Protein AF-A0A4V3SJU7-F1 (afdb_monomer_lite)

Sequence (109 aa):
MKDADVASSSDEEEDQTAADSSHTEKSGRIPPQLRNFHDPLAASRFEEYYLNLVTQEFGDDLYSIRDAKDFDPARSMPMLVRALKQGVNIFDPDEKRMLISSLSKGEGE

pLDDT: mean 71.94, std 20.59, range [34.84, 97.12]

Organism: NCBI:txid341454

Structure (mmCIF, N/CA/C/O backbone):
data_AF-A0A4V3SJU7-F1
#
_entry.id   AF-A0A4V3SJU7-F1
#
loop_
_atom_site.group_PDB
_atom_site.id
_atom_site.type_symbol
_atom_site.label_atom_id
_atom_site.label_alt_id
_atom_site.label_comp_id
_atom_site.label_asym_id
_atom_site.label_entity_id
_atom_site.label_seq_id
_atom_site.pdbx_PDB_ins_code
_atom_site.Cartn_x
_atom_site.Cartn_y
_atom_site.Cartn_z
_atom_site.occupancy
_atom_site.B_iso_or_equiv
_atom_site.auth_seq_id
_atom_site.auth_comp_id
_atom_site.auth_asym_id
_atom_site.auth_atom_id
_atom_site.pdbx_PDB_model_num
ATOM 1 N N . MET A 1 1 ? 32.705 6.013 39.944 1.00 40.22 1 MET A N 1
ATOM 2 C CA . MET A 1 1 ? 31.233 5.906 40.065 1.00 40.22 1 MET A CA 1
ATOM 3 C C . MET A 1 1 ? 30.700 7.305 40.306 1.00 40.22 1 MET A C 1
ATOM 5 O O . MET A 1 1 ? 31.315 7.983 41.109 1.00 40.22 1 MET A O 1
ATOM 9 N N . LYS A 1 2 ? 29.609 7.798 39.738 1.00 41.19 2 LYS A N 1
ATOM 10 C CA . LYS A 1 2 ? 28.722 7.411 38.635 1.00 41.19 2 LYS A CA 1
ATOM 11 C C . LYS A 1 2 ? 27.812 8.645 38.462 1.00 41.19 2 LYS A C 1
ATOM 13 O O . LYS A 1 2 ? 27.647 9.410 39.408 1.00 41.19 2 LYS A O 1
ATOM 18 N N . ASP A 1 3 ? 27.335 8.829 37.252 1.00 39.34 3 ASP A N 1
ATOM 19 C CA . ASP A 1 3 ? 26.641 9.987 36.698 1.00 39.34 3 ASP A CA 1
ATOM 20 C C . ASP A 1 3 ? 25.336 10.414 37.400 1.00 39.34 3 ASP A C 1
ATOM 22 O O . ASP A 1 3 ? 24.685 9.607 38.055 1.00 39.34 3 ASP A O 1
ATOM 26 N N . ALA A 1 4 ? 24.948 11.655 37.071 1.00 46.34 4 ALA A N 1
ATOM 27 C CA . ALA A 1 4 ? 23.594 12.113 36.733 1.00 46.34 4 ALA A CA 1
ATOM 28 C C . ALA A 1 4 ? 22.536 12.329 37.834 1.00 46.34 4 ALA A C 1
ATOM 30 O O . ALA A 1 4 ? 21.956 11.384 38.345 1.00 46.34 4 ALA A O 1
ATOM 31 N N . ASP A 1 5 ? 22.147 13.600 37.983 1.00 43.47 5 ASP A N 1
ATOM 32 C CA . ASP A 1 5 ? 20.776 14.062 38.249 1.00 43.47 5 ASP A CA 1
ATOM 33 C C . ASP A 1 5 ? 20.614 15.367 37.437 1.00 43.47 5 ASP A C 1
ATOM 35 O O . ASP A 1 5 ? 21.333 16.335 37.671 1.00 43.47 5 ASP A O 1
ATOM 39 N N . VAL A 1 6 ? 19.996 15.385 36.251 1.00 51.78 6 VAL A N 1
ATOM 40 C CA . VAL A 1 6 ? 18.559 15.355 35.914 1.00 51.78 6 VAL A CA 1
ATOM 41 C C . VAL A 1 6 ? 17.735 16.442 36.621 1.00 51.78 6 VAL A C 1
ATOM 43 O O . VAL A 1 6 ? 17.243 16.280 37.729 1.00 51.78 6 VAL A O 1
ATOM 46 N N . ALA A 1 7 ? 17.546 17.567 35.929 1.00 49.38 7 ALA A N 1
ATOM 47 C CA . ALA A 1 7 ? 16.430 18.473 36.162 1.00 49.38 7 ALA A CA 1
ATOM 48 C C . ALA A 1 7 ? 15.731 18.686 34.817 1.00 49.38 7 ALA A C 1
ATOM 50 O O . ALA A 1 7 ? 16.209 19.404 33.941 1.00 49.38 7 ALA A O 1
ATOM 51 N N . SER A 1 8 ? 14.639 17.944 34.667 1.00 49.31 8 SER A N 1
ATOM 52 C CA . SER A 1 8 ? 13.665 18.006 33.588 1.00 49.31 8 SER A CA 1
ATOM 53 C C . SER A 1 8 ? 12.654 19.113 33.884 1.00 49.31 8 SER A C 1
ATOM 55 O O . SER A 1 8 ? 12.093 19.150 34.976 1.00 49.31 8 SER A O 1
ATOM 57 N N . SER A 1 9 ? 12.393 19.961 32.895 1.00 45.09 9 SER A N 1
ATOM 58 C CA . SER A 1 9 ? 11.175 20.766 32.742 1.00 45.09 9 SER A CA 1
ATOM 59 C C . SER A 1 9 ? 10.965 20.824 31.222 1.00 45.09 9 SER A C 1
ATOM 61 O O . SER A 1 9 ? 11.861 21.295 30.531 1.00 45.09 9 SER A O 1
ATOM 63 N N . SER A 1 10 ? 9.984 20.138 30.617 1.00 42.16 10 SER A N 1
ATOM 64 C CA . SER A 1 10 ? 8.546 20.485 30.601 1.00 42.16 10 SER A CA 1
ATOM 65 C C . SER A 1 10 ? 8.378 21.978 30.310 1.00 42.16 10 SER A C 1
ATOM 67 O O . SER A 1 10 ? 8.914 22.792 31.051 1.00 42.16 10 SER A O 1
ATOM 69 N N . ASP A 1 11 ? 7.665 22.450 29.302 1.00 41.31 11 ASP A N 1
ATOM 70 C CA . ASP A 1 11 ? 6.647 21.883 28.424 1.00 41.31 11 ASP A CA 1
ATOM 71 C C . ASP A 1 11 ? 6.344 23.050 27.466 1.00 41.31 11 ASP A C 1
ATOM 73 O O . ASP A 1 11 ? 6.057 24.144 27.949 1.00 41.31 11 ASP A O 1
ATOM 77 N N . GLU A 1 12 ? 6.502 22.887 26.154 1.00 46.38 12 GLU A N 1
ATOM 78 C CA . GLU A 1 12 ? 6.012 23.869 25.177 1.00 46.38 12 GLU A CA 1
ATOM 79 C C . GLU A 1 12 ? 5.239 23.104 24.102 1.00 46.38 12 GLU A C 1
ATOM 81 O O . GLU A 1 12 ? 5.770 22.641 23.094 1.00 46.38 12 GLU A O 1
ATOM 86 N N . GLU A 1 13 ? 3.961 22.913 24.423 1.00 47.22 13 GLU A N 1
ATOM 87 C CA . GLU A 1 13 ? 2.855 22.632 23.518 1.00 47.22 13 GLU A CA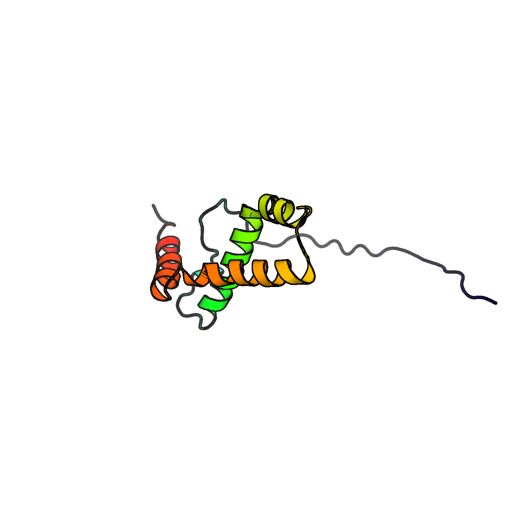 1
ATOM 88 C C . GLU A 1 13 ? 2.756 23.747 22.460 1.00 47.22 13 GLU A C 1
ATOM 90 O O . GLU A 1 13 ? 2.247 24.836 22.734 1.00 47.22 13 GLU A O 1
ATOM 95 N N . GLU A 1 14 ? 3.204 23.478 21.233 1.00 47.22 14 GLU A N 1
ATOM 96 C CA . GLU A 1 14 ? 2.703 24.196 20.057 1.00 47.22 14 GLU A CA 1
ATOM 97 C C . GLU A 1 14 ? 1.519 23.424 19.468 1.00 47.22 14 GLU A C 1
ATOM 99 O O . GLU A 1 14 ? 1.631 22.637 18.526 1.00 47.22 14 GLU A O 1
ATOM 104 N N . ASP A 1 15 ? 0.353 23.692 20.056 1.00 38.59 15 ASP A N 1
ATOM 105 C CA . ASP A 1 15 ? -0.929 23.605 19.372 1.00 38.59 15 ASP A CA 1
ATOM 106 C C . ASP A 1 15 ? -0.989 24.698 18.297 1.00 38.59 15 ASP A C 1
ATOM 108 O O . ASP A 1 15 ? -0.980 25.896 18.592 1.00 38.59 15 ASP A O 1
ATOM 112 N N . GLN A 1 16 ? -1.084 24.279 17.037 1.00 47.84 16 GLN A N 1
ATOM 113 C CA . GLN A 1 16 ? -1.737 25.074 16.005 1.00 47.84 16 GLN A CA 1
ATOM 114 C C . GLN A 1 16 ? -2.388 24.168 14.961 1.00 47.84 16 GLN A C 1
ATOM 116 O O . GLN A 1 16 ? -1.842 23.786 13.927 1.00 47.84 16 GLN A O 1
ATOM 121 N N . THR A 1 17 ? -3.608 23.814 15.338 1.00 38.12 17 THR A N 1
ATOM 122 C CA . THR A 1 17 ? -4.771 23.463 14.531 1.00 38.12 17 THR A CA 1
ATOM 123 C C . THR A 1 17 ? -4.794 23.909 13.052 1.00 38.12 17 THR A C 1
ATOM 125 O O . THR A 1 17 ? -4.602 25.064 12.692 1.00 38.12 17 THR A O 1
ATOM 128 N N . ALA A 1 18 ? -5.203 22.933 12.234 1.00 50.75 18 ALA A N 1
ATOM 129 C CA . ALA A 1 18 ? -6.217 23.014 11.178 1.00 50.75 18 ALA A CA 1
ATOM 130 C C . ALA A 1 18 ? -6.008 23.950 9.968 1.00 50.75 18 ALA A C 1
ATOM 132 O O . ALA A 1 18 ? -6.456 25.092 9.948 1.00 50.75 18 ALA A O 1
ATOM 133 N N . ALA A 1 19 ? -5.529 23.348 8.877 1.00 41.31 19 ALA A N 1
ATOM 134 C CA . ALA A 1 19 ? -6.067 23.459 7.515 1.00 41.31 19 ALA A CA 1
ATOM 135 C C . ALA A 1 19 ? -5.323 22.413 6.663 1.00 41.31 19 ALA A C 1
ATOM 137 O O . ALA A 1 19 ? -4.114 22.284 6.780 1.00 41.31 19 ALA A O 1
ATOM 138 N N . ASP A 1 20 ? -5.896 21.620 5.775 1.00 37.47 20 ASP A N 1
ATOM 139 C CA . ASP A 1 20 ? -7.238 21.498 5.237 1.00 37.47 20 ASP A CA 1
ATOM 140 C C . ASP A 1 20 ? -7.162 20.309 4.252 1.00 37.47 20 ASP A C 1
ATOM 142 O O . ASP A 1 20 ? -6.102 20.054 3.678 1.00 37.47 20 ASP A O 1
ATOM 146 N N . SER A 1 21 ? -8.293 19.635 4.036 1.00 43.16 21 SER A N 1
ATOM 147 C CA . SER A 1 21 ? -8.534 18.649 2.972 1.00 43.16 21 SER A CA 1
ATOM 148 C C . SER A 1 21 ? -7.784 17.305 3.084 1.00 43.16 21 SER A C 1
ATOM 150 O O . SER A 1 21 ? -6.575 17.212 2.951 1.00 43.16 21 SER A O 1
ATOM 152 N N . SER A 1 22 ? -8.428 16.153 3.223 1.00 43.44 22 SER A N 1
ATOM 153 C CA . SER A 1 22 ? -9.814 15.821 2.923 1.00 43.44 22 SER A CA 1
ATOM 154 C C . SER A 1 22 ? -10.098 14.429 3.470 1.00 43.44 22 SER A C 1
ATOM 156 O O . SER A 1 22 ? -9.293 13.520 3.277 1.00 43.44 22 SER A O 1
ATOM 158 N N . HIS A 1 23 ? -11.253 14.297 4.115 1.00 42.19 23 HIS A N 1
ATOM 159 C CA . HIS A 1 23 ? -12.124 13.131 4.104 1.00 42.19 23 HIS A CA 1
ATOM 160 C C . HIS A 1 23 ? -11.509 11.816 3.610 1.00 42.19 23 HIS A C 1
ATOM 162 O O . HIS A 1 23 ? -11.177 11.647 2.439 1.00 42.19 23 HIS A O 1
ATOM 168 N N . THR A 1 24 ? -11.516 10.844 4.516 1.00 45.19 24 THR A N 1
ATOM 169 C CA . THR A 1 24 ? -11.797 9.438 4.231 1.00 45.19 24 THR A CA 1
ATOM 170 C C . THR A 1 24 ? -13.006 9.320 3.288 1.00 45.19 24 THR A C 1
ATOM 172 O O . THR A 1 24 ? -14.136 9.060 3.704 1.00 45.19 24 THR A O 1
ATOM 175 N N . GLU A 1 25 ? -12.788 9.550 1.993 1.00 44.66 25 GLU A N 1
ATOM 176 C CA . GLU A 1 25 ? -13.731 9.187 0.948 1.00 44.66 25 GLU A CA 1
ATOM 177 C C . GLU A 1 25 ? -13.715 7.667 0.883 1.00 44.66 25 GLU A C 1
ATOM 179 O O . GLU A 1 25 ? -12.773 7.036 0.405 1.00 44.66 25 GLU A O 1
ATOM 184 N N . LYS A 1 26 ? -14.760 7.097 1.483 1.00 44.91 26 LYS A N 1
ATOM 185 C CA . LYS A 1 26 ? -15.151 5.699 1.375 1.00 44.91 26 LYS A CA 1
ATOM 186 C C . LYS A 1 26 ? -14.792 5.147 -0.004 1.00 44.91 26 LYS A C 1
ATOM 188 O O . LYS A 1 26 ? -15.272 5.656 -1.011 1.00 44.91 26 LYS A O 1
ATOM 193 N N . SER A 1 27 ? -13.977 4.096 0.022 1.00 52.69 27 SER A N 1
ATOM 194 C CA . SER A 1 27 ? -13.936 2.974 -0.914 1.00 52.69 27 SER A CA 1
ATOM 195 C C . SER A 1 27 ? -14.345 3.308 -2.357 1.00 52.69 27 SER A C 1
ATOM 197 O O . SER A 1 27 ? -15.524 3.378 -2.698 1.00 52.69 27 SER A O 1
ATOM 199 N N . GLY A 1 28 ? -13.342 3.484 -3.218 1.00 54.44 28 GLY A N 1
ATOM 200 C CA . GLY A 1 28 ? -13.517 3.419 -4.670 1.00 54.44 28 GLY A CA 1
ATOM 201 C C . GLY A 1 28 ? -13.108 4.658 -5.456 1.00 54.44 28 GLY A C 1
ATOM 202 O O . GLY A 1 28 ? -13.019 4.557 -6.677 1.00 54.44 28 GLY A O 1
ATOM 203 N N . ARG A 1 29 ? -12.814 5.802 -4.818 1.00 61.97 29 ARG A N 1
ATOM 204 C CA . ARG A 1 29 ? -12.430 7.022 -5.544 1.00 61.97 29 ARG A CA 1
ATOM 205 C C . ARG A 1 29 ? -10.926 7.266 -5.574 1.00 61.97 29 ARG A C 1
ATOM 207 O O . ARG A 1 29 ? -10.285 7.398 -4.538 1.00 61.97 29 ARG A O 1
ATOM 214 N N . ILE A 1 30 ? -10.375 7.384 -6.783 1.00 64.88 30 ILE A N 1
ATOM 215 C CA . ILE A 1 30 ? -8.962 7.706 -6.993 1.00 64.88 30 ILE A CA 1
ATOM 216 C C . ILE A 1 30 ? -8.678 9.139 -6.491 1.00 64.88 30 ILE A C 1
ATOM 218 O O . ILE A 1 30 ? -9.374 10.078 -6.919 1.00 64.88 30 ILE A O 1
ATOM 222 N N . PRO A 1 31 ? -7.662 9.323 -5.620 1.00 68.31 31 PRO A N 1
ATOM 223 C CA . PRO A 1 31 ? -7.263 10.619 -5.090 1.00 68.31 31 PRO A CA 1
ATOM 224 C C . PRO A 1 31 ? -6.992 11.646 -6.195 1.00 68.31 31 PRO A C 1
ATOM 226 O O . PRO A 1 31 ? -6.443 11.290 -7.243 1.00 68.31 31 PRO A O 1
ATOM 229 N N . PRO A 1 32 ? -7.329 12.930 -5.984 1.00 68.19 32 PRO A N 1
ATOM 230 C CA . PRO A 1 32 ? -7.167 13.974 -6.996 1.00 68.19 32 PRO A CA 1
ATOM 231 C C . PRO A 1 32 ? -5.718 14.118 -7.485 1.00 68.19 32 PRO A C 1
ATOM 233 O O . PRO A 1 32 ? -5.494 14.441 -8.648 1.00 68.19 32 PRO A O 1
ATOM 236 N N . GLN A 1 33 ? -4.735 13.789 -6.643 1.00 68.31 33 GLN A N 1
ATOM 237 C CA . GLN A 1 33 ? -3.305 13.830 -6.967 1.00 68.31 33 GLN A CA 1
ATOM 238 C C . GLN A 1 33 ? -2.903 12.794 -8.024 1.00 68.31 33 GLN A C 1
ATOM 240 O O . GLN A 1 33 ? -1.888 12.965 -8.697 1.00 68.31 33 GLN A O 1
ATOM 245 N N . LEU A 1 34 ? -3.690 11.728 -8.180 1.00 69.69 34 LEU A N 1
ATOM 246 C CA . LEU A 1 34 ? -3.474 10.721 -9.211 1.00 69.69 34 LEU A CA 1
ATOM 247 C C . LEU A 1 34 ? -4.165 11.066 -10.523 1.00 69.69 34 LEU A C 1
ATOM 249 O O . LEU A 1 34 ? -3.769 10.525 -11.544 1.00 69.69 34 LEU A O 1
ATOM 253 N N . ARG A 1 35 ? -5.137 11.989 -10.523 1.00 70.62 35 ARG A N 1
ATOM 254 C CA . ARG A 1 35 ? -5.960 12.348 -11.694 1.00 70.62 35 ARG A CA 1
ATOM 255 C C . ARG A 1 35 ? -5.201 13.062 -12.815 1.00 70.62 35 ARG A C 1
ATOM 257 O O . ARG A 1 35 ? -5.771 13.312 -13.871 1.00 70.62 35 ARG A O 1
ATOM 264 N N . ASN A 1 36 ? -3.924 13.388 -12.617 1.00 72.88 36 ASN A N 1
ATOM 265 C CA . ASN A 1 36 ? -3.092 14.008 -13.641 1.00 72.88 36 ASN A CA 1
ATOM 266 C C . ASN A 1 36 ? -2.382 12.959 -14.517 1.00 72.88 36 ASN A C 1
ATOM 268 O O . ASN A 1 36 ? -1.299 12.481 -14.191 1.00 72.88 36 ASN A O 1
ATOM 272 N N . PHE A 1 37 ? -2.966 12.659 -15.678 1.00 65.06 37 PHE A N 1
ATOM 273 C CA . PHE A 1 37 ? -2.438 11.693 -16.660 1.00 65.06 37 PHE A CA 1
ATOM 274 C C . PHE A 1 37 ? -1.134 12.107 -17.337 1.00 65.06 37 PHE A C 1
ATOM 276 O O . PH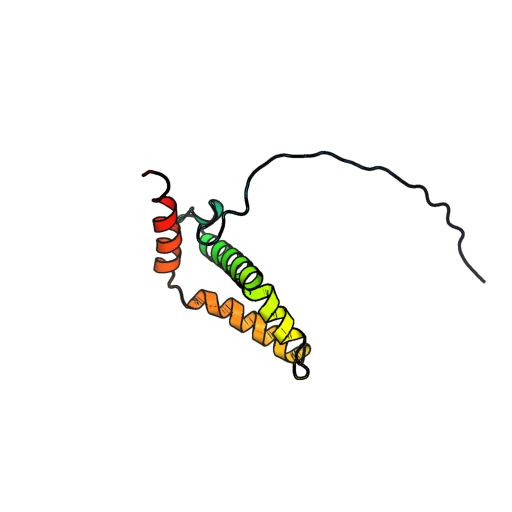E A 1 37 ? -0.477 11.269 -17.951 1.00 65.06 37 PHE A O 1
ATOM 283 N N . HIS A 1 38 ? -0.792 13.394 -17.282 1.00 70.69 38 HIS A N 1
ATOM 284 C CA . HIS A 1 38 ? 0.415 13.939 -17.898 1.00 70.69 38 HIS A CA 1
ATOM 285 C C . HIS A 1 38 ? 1.589 14.017 -16.919 1.00 70.69 38 HIS A C 1
ATOM 287 O O . HIS A 1 38 ? 2.679 14.431 -17.313 1.00 70.69 38 HIS A O 1
ATOM 293 N N . ASP A 1 39 ? 1.390 13.621 -15.659 1.00 75.62 39 ASP A N 1
ATOM 294 C CA . ASP A 1 39 ? 2.466 13.559 -14.680 1.00 75.62 39 ASP A CA 1
ATOM 295 C C . ASP A 1 39 ? 3.425 12.399 -15.027 1.00 75.62 39 ASP A C 1
ATOM 297 O O . ASP A 1 39 ? 3.000 11.237 -15.030 1.00 75.62 39 ASP A O 1
ATOM 301 N N . PRO A 1 40 ? 4.723 12.658 -15.283 1.00 77.06 40 PRO A N 1
ATOM 302 C CA . PRO A 1 40 ? 5.704 11.592 -15.490 1.00 77.06 40 PRO A CA 1
ATOM 303 C C . PRO A 1 40 ? 5.839 10.653 -14.277 1.00 77.06 40 PRO A C 1
ATOM 305 O O . PRO A 1 40 ? 6.316 9.529 -14.427 1.00 77.06 40 PRO A O 1
ATOM 308 N N . LEU A 1 41 ? 5.397 11.077 -13.087 1.00 81.19 41 LEU A N 1
ATOM 309 C CA . LEU A 1 41 ? 5.383 10.288 -11.853 1.00 81.19 41 LEU A CA 1
ATOM 310 C C . LEU A 1 41 ? 4.046 9.578 -11.587 1.00 81.19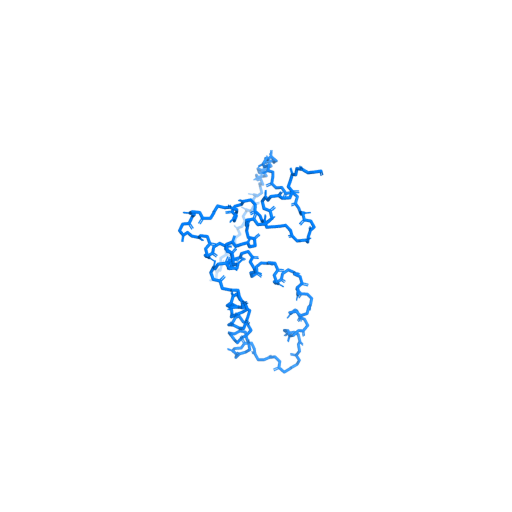 41 LEU A C 1
ATOM 312 O O . LEU A 1 41 ? 3.927 8.897 -10.565 1.00 81.19 41 LEU A O 1
ATOM 316 N N . ALA A 1 42 ? 3.055 9.679 -12.482 1.00 77.38 42 ALA A N 1
ATOM 317 C CA . ALA A 1 42 ? 1.722 9.100 -12.282 1.00 77.38 42 ALA A CA 1
ATOM 318 C C . ALA A 1 42 ? 1.769 7.600 -11.942 1.00 77.38 42 ALA A C 1
ATOM 320 O O . ALA A 1 42 ? 1.047 7.141 -11.060 1.00 77.38 42 ALA A O 1
ATOM 321 N N . ALA A 1 43 ? 2.662 6.841 -12.588 1.00 77.88 43 ALA A N 1
ATOM 322 C CA . ALA A 1 43 ? 2.831 5.413 -12.324 1.00 77.88 43 ALA A CA 1
ATOM 323 C C . ALA A 1 43 ? 3.346 5.127 -10.901 1.00 77.88 43 ALA A C 1
ATOM 325 O O . ALA A 1 43 ? 2.809 4.251 -10.227 1.00 77.88 43 ALA A O 1
ATOM 326 N N . SER A 1 44 ? 4.343 5.886 -10.433 1.00 83.75 44 SER A N 1
ATOM 327 C CA . SER A 1 44 ? 4.905 5.731 -9.083 1.00 83.75 44 SER A CA 1
ATOM 328 C C . SER A 1 44 ? 3.893 6.125 -8.012 1.00 83.75 44 SER A C 1
ATOM 330 O O . SER A 1 44 ? 3.753 5.431 -7.010 1.00 83.75 44 SER A O 1
ATOM 332 N N . ARG A 1 45 ? 3.152 7.218 -8.230 1.00 82.88 45 ARG A N 1
ATOM 333 C CA . ARG A 1 45 ? 2.114 7.647 -7.286 1.00 82.88 45 ARG A CA 1
ATOM 334 C C . ARG A 1 45 ? 0.951 6.658 -7.237 1.00 82.88 45 ARG A C 1
ATOM 336 O O . ARG A 1 45 ? 0.398 6.416 -6.168 1.00 82.88 45 ARG A O 1
ATOM 343 N N . PHE A 1 46 ? 0.586 6.071 -8.377 1.00 82.94 46 PHE A N 1
ATOM 344 C CA . PHE A 1 46 ? -0.424 5.018 -8.423 1.00 82.94 46 PHE A CA 1
ATOM 345 C C . PHE A 1 46 ? 0.026 3.771 -7.654 1.00 82.94 46 PHE A C 1
ATOM 347 O O . PHE A 1 46 ? -0.773 3.210 -6.912 1.00 82.94 46 PHE A O 1
ATOM 354 N N . GLU A 1 47 ? 1.291 3.357 -7.791 1.00 87.00 47 GLU A N 1
ATOM 355 C CA . GLU A 1 47 ? 1.855 2.247 -7.010 1.00 87.00 47 GLU A CA 1
ATOM 356 C C . GLU A 1 47 ? 1.772 2.518 -5.501 1.00 87.00 47 GLU A C 1
ATOM 358 O O . GLU A 1 47 ? 1.273 1.667 -4.767 1.00 87.00 47 GLU A O 1
ATOM 363 N N . GLU A 1 48 ? 2.180 3.703 -5.035 1.00 88.38 48 GLU A N 1
ATOM 364 C CA . GLU A 1 48 ? 2.056 4.086 -3.618 1.00 88.38 48 GLU A CA 1
ATOM 365 C C . GLU A 1 48 ? 0.606 4.061 -3.133 1.00 88.38 48 GLU A C 1
ATOM 367 O O . GLU A 1 48 ? 0.307 3.471 -2.096 1.00 88.38 48 GLU A O 1
ATOM 372 N N . TYR A 1 49 ? -0.309 4.664 -3.890 1.00 87.25 49 TYR A N 1
ATOM 373 C CA . TYR A 1 49 ? -1.725 4.667 -3.539 1.00 87.25 49 TYR A CA 1
ATOM 374 C C . TYR A 1 49 ? -2.314 3.258 -3.484 1.00 87.25 49 TYR A C 1
ATOM 376 O O . TYR A 1 49 ? -3.008 2.931 -2.526 1.00 87.25 49 TYR A O 1
ATOM 384 N N . TYR A 1 50 ? -2.028 2.422 -4.483 1.00 88.88 50 TYR A N 1
ATOM 385 C CA . TYR A 1 50 ? -2.484 1.038 -4.515 1.00 88.88 50 TYR A CA 1
ATOM 386 C C . TYR A 1 50 ? -1.973 0.268 -3.297 1.00 88.88 50 TYR A C 1
ATOM 388 O O . TYR A 1 50 ? -2.748 -0.428 -2.646 1.00 88.88 50 TYR A O 1
ATOM 396 N N . LEU A 1 51 ? -0.688 0.407 -2.959 1.00 92.06 51 LEU A N 1
ATOM 397 C CA . LEU A 1 51 ? -0.111 -0.266 -1.798 1.00 92.06 51 LEU A CA 1
ATOM 398 C C . LEU A 1 51 ? -0.757 0.212 -0.498 1.00 92.06 51 LEU A C 1
ATOM 400 O O . LEU A 1 51 ? -1.096 -0.621 0.339 1.00 92.06 51 LEU A O 1
ATOM 404 N N . ASN A 1 52 ? -0.984 1.516 -0.345 1.00 91.38 52 ASN A N 1
ATOM 405 C CA . ASN A 1 52 ? -1.676 2.061 0.823 1.00 91.38 52 ASN A CA 1
ATOM 406 C C . ASN A 1 52 ? -3.111 1.532 0.919 1.00 91.38 52 ASN A C 1
ATOM 408 O O . ASN A 1 52 ? -3.517 1.065 1.977 1.00 91.38 52 ASN A O 1
ATOM 412 N N . LEU A 1 53 ? -3.852 1.533 -0.191 1.00 90.50 53 LEU A N 1
ATOM 413 C CA . LEU A 1 53 ? -5.222 1.029 -0.240 1.00 90.50 53 LEU A CA 1
ATOM 414 C C . LEU A 1 53 ? -5.280 -0.456 0.133 1.00 90.50 53 LEU A C 1
ATOM 416 O O . LEU A 1 53 ? -6.019 -0.838 1.030 1.00 90.50 53 LEU A O 1
ATOM 420 N N . VAL A 1 54 ? -4.470 -1.295 -0.512 1.00 91.06 54 VAL A N 1
ATOM 421 C CA . VAL A 1 54 ? -4.456 -2.745 -0.269 1.00 91.06 54 VAL A CA 1
ATOM 422 C C . VAL A 1 54 ? -4.007 -3.057 1.158 1.00 91.06 54 VAL A C 1
ATOM 424 O O . VAL A 1 54 ? -4.611 -3.890 1.823 1.00 91.06 54 VAL A O 1
ATOM 427 N N . THR A 1 55 ? -2.976 -2.389 1.673 1.00 92.25 55 THR A N 1
ATOM 428 C CA . THR A 1 55 ? -2.515 -2.647 3.048 1.00 92.25 55 THR A CA 1
ATOM 429 C C . THR A 1 55 ? -3.486 -2.144 4.112 1.00 92.25 55 TH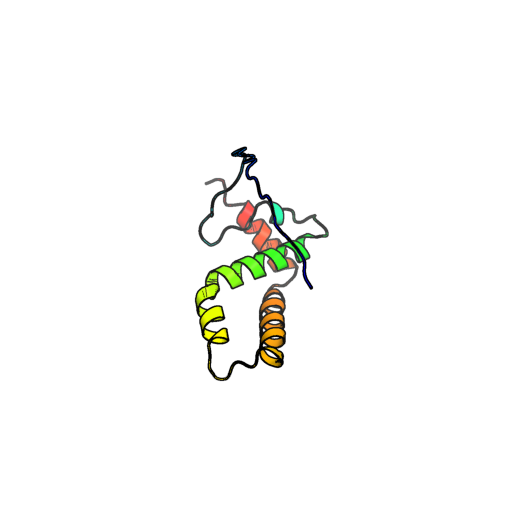R A C 1
ATOM 431 O O . THR A 1 55 ? -3.534 -2.728 5.191 1.00 92.25 55 THR A O 1
ATOM 434 N N . GLN A 1 56 ? -4.282 -1.114 3.813 1.00 93.12 56 GLN A N 1
ATOM 435 C CA . GLN A 1 56 ? -5.354 -0.646 4.685 1.00 93.12 56 GLN A CA 1
ATOM 436 C C . GLN A 1 56 ? -6.559 -1.596 4.661 1.00 93.12 56 GLN A C 1
ATOM 438 O O . GLN A 1 56 ? -7.039 -1.983 5.723 1.00 93.12 56 GLN A O 1
ATOM 443 N N . GLU A 1 57 ? -7.030 -1.995 3.477 1.00 92.62 57 GLU A N 1
ATOM 444 C CA . GLU A 1 57 ? -8.203 -2.871 3.321 1.00 92.62 57 GLU A CA 1
ATOM 445 C C . GLU A 1 57 ? -7.943 -4.290 3.850 1.00 92.62 57 GLU A C 1
ATOM 447 O O . GLU A 1 57 ? -8.821 -4.888 4.464 1.00 92.62 57 GLU A O 1
ATOM 452 N N . PHE A 1 58 ? -6.726 -4.815 3.675 1.00 94.25 58 PHE A N 1
ATOM 453 C CA . PHE A 1 58 ? -6.336 -6.146 4.157 1.00 94.25 58 PHE A CA 1
ATOM 454 C C . PHE A 1 58 ? -5.522 -6.099 5.458 1.00 94.25 58 PHE A C 1
ATOM 456 O O . PHE A 1 58 ? -4.807 -7.049 5.770 1.00 94.25 58 PHE A O 1
ATOM 463 N N . GLY A 1 59 ? -5.578 -5.002 6.220 1.00 94.06 59 GLY A N 1
ATOM 464 C CA . GLY A 1 59 ? -4.731 -4.803 7.402 1.00 94.06 59 GLY A CA 1
ATOM 465 C C . GLY A 1 59 ? -4.853 -5.921 8.443 1.00 94.06 59 GLY A C 1
ATOM 466 O O . GLY A 1 59 ? -3.838 -6.447 8.907 1.00 94.06 59 GLY A O 1
ATOM 467 N N . ASP A 1 60 ? -6.084 -6.333 8.751 1.00 95.88 60 ASP A N 1
ATOM 468 C CA . ASP A 1 60 ? -6.363 -7.407 9.712 1.00 95.88 60 ASP A CA 1
ATOM 469 C C . ASP A 1 60 ? -5.860 -8.771 9.208 1.00 95.88 60 ASP A C 1
ATOM 471 O O . ASP A 1 60 ? -5.241 -9.528 9.959 1.00 95.88 60 ASP A O 1
ATOM 475 N N . ASP A 1 61 ? -6.038 -9.063 7.917 1.00 96.31 61 ASP A N 1
ATOM 476 C CA . ASP A 1 61 ? -5.546 -10.298 7.297 1.00 96.31 61 ASP A CA 1
ATOM 477 C C . ASP A 1 61 ? -4.013 -10.341 7.273 1.00 96.31 61 ASP A C 1
ATOM 479 O O . ASP A 1 61 ? -3.401 -11.357 7.610 1.00 96.31 61 ASP A O 1
ATOM 483 N N . LEU A 1 62 ? -3.366 -9.222 6.932 1.00 95.50 62 LEU A N 1
ATOM 484 C CA . LEU A 1 62 ? -1.908 -9.086 6.959 1.00 95.50 62 LEU A CA 1
ATOM 485 C C . LEU A 1 62 ? -1.362 -9.253 8.381 1.00 95.50 62 LEU A C 1
ATOM 487 O O . LEU A 1 62 ? -0.319 -9.888 8.570 1.00 95.50 62 LEU A O 1
ATOM 491 N N . TYR A 1 63 ? -2.069 -8.726 9.383 1.00 94.81 63 TYR A N 1
ATOM 492 C CA . TYR A 1 63 ? -1.735 -8.950 10.784 1.00 94.81 63 TYR A CA 1
ATOM 493 C C . TYR A 1 63 ? -1.859 -10.433 11.149 1.00 94.81 63 TYR A C 1
ATOM 495 O O . TYR A 1 63 ? -0.925 -10.986 11.732 1.00 94.81 63 TYR A O 1
ATOM 503 N N . SER A 1 64 ? -2.950 -11.096 10.755 1.00 96.62 64 SER A N 1
ATOM 504 C CA . SER A 1 64 ? -3.158 -12.523 11.017 1.00 96.62 64 SER A CA 1
ATOM 505 C C . SER A 1 64 ? -2.098 -13.404 10.351 1.00 96.62 64 SER A C 1
ATOM 507 O O . SER A 1 64 ? -1.647 -14.370 10.963 1.00 96.62 64 SER A O 1
ATOM 509 N N . ILE A 1 65 ? -1.684 -13.090 9.119 1.00 95.25 65 ILE A N 1
ATOM 510 C CA . ILE A 1 65 ? -0.598 -13.802 8.424 1.00 95.25 65 ILE A CA 1
ATOM 511 C C . ILE A 1 65 ? 0.715 -13.641 9.192 1.00 95.25 65 ILE A C 1
ATOM 513 O O . ILE A 1 65 ? 1.467 -14.602 9.338 1.00 95.25 65 ILE A O 1
ATOM 517 N N . ARG A 1 66 ? 0.993 -12.435 9.695 1.00 94.75 66 ARG A N 1
ATOM 518 C CA . ARG A 1 66 ? 2.208 -12.146 10.463 1.00 94.75 66 ARG A CA 1
ATOM 519 C C . ARG A 1 66 ? 2.224 -12.837 11.831 1.00 94.75 66 ARG A C 1
ATOM 521 O O . ARG A 1 66 ? 3.301 -13.175 12.307 1.00 94.75 66 ARG A O 1
ATOM 528 N N . ASP A 1 67 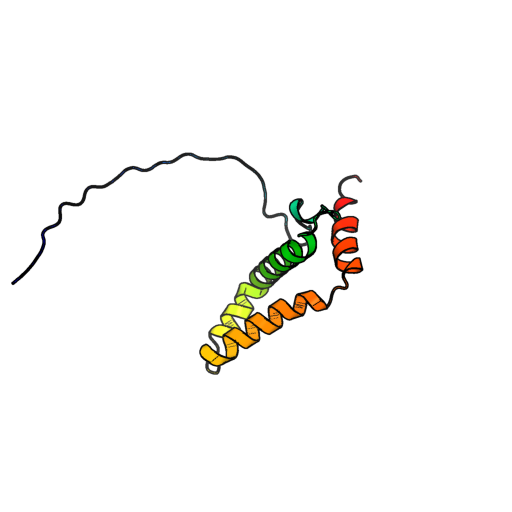? 1.064 -13.014 12.460 1.00 96.06 67 ASP A N 1
ATOM 529 C CA . ASP A 1 67 ? 0.928 -13.683 13.764 1.00 96.06 67 ASP A CA 1
ATOM 530 C C . ASP A 1 67 ? 0.928 -15.223 13.655 1.00 96.06 67 ASP A C 1
ATOM 532 O O . ASP A 1 67 ? 0.999 -15.938 14.657 1.00 96.06 67 ASP A O 1
ATOM 536 N N . ALA A 1 68 ? 0.876 -15.762 12.433 1.00 97.12 68 ALA A N 1
ATOM 537 C CA . ALA A 1 68 ? 0.905 -17.198 12.202 1.00 97.12 68 ALA A CA 1
ATOM 538 C C . ALA A 1 68 ? 2.208 -17.834 12.723 1.00 97.12 68 ALA A C 1
ATOM 540 O O . ALA A 1 68 ? 3.308 -17.305 12.565 1.00 97.12 68 ALA A O 1
ATOM 541 N N . LYS A 1 69 ? 2.092 -19.022 13.332 1.00 96.44 69 LYS A N 1
ATOM 542 C CA . LYS A 1 69 ? 3.215 -19.716 14.000 1.00 96.44 69 LYS A CA 1
ATOM 543 C C . LYS A 1 69 ? 4.364 -20.091 13.062 1.00 96.44 69 LYS A C 1
ATOM 545 O O . LYS A 1 69 ? 5.482 -20.302 13.521 1.00 96.44 69 LYS A O 1
ATOM 550 N N . ASP A 1 70 ? 4.070 -20.253 11.782 1.00 96.00 70 ASP A N 1
ATOM 551 C CA . ASP A 1 70 ? 4.996 -20.627 10.717 1.00 96.00 70 ASP A CA 1
ATOM 552 C C . ASP A 1 70 ? 5.543 -19.417 9.943 1.00 96.00 70 ASP A C 1
ATOM 554 O O . ASP A 1 70 ? 6.352 -19.587 9.027 1.00 96.00 70 ASP A O 1
ATOM 558 N N . PHE A 1 71 ? 5.162 -18.195 10.325 1.00 96.56 71 PHE A N 1
ATOM 559 C CA . PHE A 1 71 ? 5.674 -16.983 9.706 1.00 96.56 71 PHE A CA 1
ATOM 560 C C . PHE A 1 71 ? 7.150 -16.758 10.075 1.00 96.56 71 PHE A C 1
ATOM 562 O O . PHE A 1 71 ? 7.483 -16.393 11.199 1.00 96.56 71 PHE A O 1
ATOM 569 N N . ASP A 1 72 ? 8.053 -16.951 9.110 1.00 97.06 72 ASP A N 1
ATOM 570 C CA . ASP A 1 72 ? 9.478 -16.597 9.223 1.00 97.06 72 ASP A CA 1
ATOM 571 C C . ASP A 1 72 ? 9.664 -15.121 8.819 1.00 97.06 72 ASP A C 1
ATOM 573 O O . ASP A 1 72 ? 9.568 -14.829 7.623 1.00 97.06 72 ASP A O 1
ATOM 577 N N . PRO A 1 73 ? 9.958 -14.176 9.737 1.00 94.88 73 PRO A N 1
ATOM 578 C CA . PRO A 1 73 ? 10.052 -12.760 9.386 1.00 94.88 73 PRO A CA 1
ATOM 579 C C . PRO A 1 73 ? 11.178 -12.444 8.397 1.00 94.88 73 PRO A C 1
ATOM 581 O O . PRO A 1 73 ? 11.036 -11.533 7.586 1.00 94.88 73 PRO A O 1
ATOM 584 N N . ALA A 1 74 ? 12.285 -13.193 8.424 1.00 96.12 74 ALA A N 1
ATOM 585 C CA . ALA A 1 74 ? 13.435 -12.932 7.559 1.00 96.12 74 ALA A CA 1
ATOM 586 C C . ALA A 1 74 ? 13.175 -13.364 6.109 1.00 96.12 74 ALA A C 1
ATOM 588 O O . ALA A 1 74 ? 13.698 -12.761 5.171 1.00 96.12 74 ALA A O 1
ATOM 589 N N . ARG A 1 75 ? 12.352 -14.400 5.919 1.00 95.69 75 ARG A N 1
ATOM 590 C CA . ARG A 1 75 ? 12.032 -14.960 4.599 1.00 95.69 75 ARG A CA 1
ATOM 591 C C . ARG A 1 75 ? 10.694 -14.478 4.053 1.00 95.69 75 ARG A C 1
ATOM 593 O O . ARG A 1 75 ? 10.596 -14.122 2.882 1.00 95.69 75 ARG A O 1
ATOM 600 N N . SER A 1 76 ? 9.673 -14.462 4.900 1.00 96.12 76 SER A N 1
ATOM 601 C CA . SER A 1 76 ? 8.279 -14.243 4.511 1.00 96.12 76 SER A CA 1
ATOM 602 C C . SER A 1 76 ? 7.970 -12.763 4.312 1.00 96.12 76 SER A C 1
ATOM 604 O O . SER A 1 76 ? 7.236 -12.434 3.385 1.00 96.12 76 SER A O 1
ATOM 606 N N . MET A 1 77 ? 8.576 -11.851 5.091 1.00 95.06 77 MET A N 1
ATOM 607 C CA . MET A 1 77 ? 8.352 -10.406 4.909 1.00 95.06 77 MET A CA 1
ATOM 608 C C . MET A 1 77 ? 8.797 -9.911 3.524 1.00 95.06 77 MET A C 1
ATOM 610 O O . MET A 1 77 ? 7.979 -9.292 2.840 1.00 95.06 77 MET A O 1
ATOM 614 N N . PRO A 1 78 ? 10.026 -10.194 3.038 1.00 95.31 78 PRO A N 1
ATOM 615 C CA . PRO A 1 78 ? 10.416 -9.787 1.687 1.00 95.31 78 PRO A CA 1
ATOM 616 C C . PRO A 1 78 ? 9.528 -10.396 0.594 1.00 95.31 78 PRO A C 1
ATOM 618 O O . PRO A 1 78 ? 9.243 -9.735 -0.405 1.00 95.31 78 PRO A O 1
ATOM 621 N N . MET A 1 79 ? 9.070 -11.640 0.781 1.00 95.50 79 MET A N 1
ATOM 622 C CA . MET A 1 79 ? 8.154 -12.303 -0.153 1.00 95.50 79 MET A CA 1
ATOM 623 C C . MET A 1 79 ? 6.783 -11.624 -0.187 1.00 95.50 79 MET A C 1
ATOM 625 O O . MET A 1 79 ? 6.276 -11.353 -1.273 1.00 95.50 79 MET A O 1
ATOM 629 N N . LEU A 1 80 ? 6.217 -11.301 0.977 1.00 94.06 80 LEU A N 1
ATOM 630 C CA . LEU A 1 80 ? 4.932 -10.617 1.101 1.00 94.06 80 LEU A CA 1
ATOM 631 C C . LEU A 1 80 ? 4.983 -9.223 0.469 1.00 94.06 80 LEU A C 1
ATOM 633 O O . LEU A 1 80 ? 4.138 -8.892 -0.360 1.00 94.06 80 LEU A O 1
ATOM 637 N N . VAL A 1 81 ? 6.023 -8.441 0.775 1.00 92.88 81 VAL A N 1
ATOM 638 C CA . VAL A 1 81 ? 6.237 -7.123 0.156 1.00 92.88 81 VAL A CA 1
ATOM 639 C C . VAL A 1 81 ? 6.340 -7.256 -1.362 1.00 92.88 81 VAL A C 1
ATOM 641 O O . VAL A 1 81 ? 5.679 -6.520 -2.091 1.00 92.88 81 VAL A O 1
ATOM 644 N N . ARG A 1 82 ? 7.122 -8.219 -1.866 1.00 93.94 82 ARG A N 1
ATOM 645 C CA . ARG A 1 82 ? 7.246 -8.447 -3.310 1.00 93.94 82 ARG A CA 1
ATOM 646 C C . ARG A 1 82 ? 5.901 -8.802 -3.946 1.00 93.94 82 ARG A C 1
ATOM 648 O O . ARG A 1 82 ? 5.591 -8.244 -4.993 1.00 93.94 82 ARG A O 1
ATOM 655 N N . ALA A 1 83 ? 5.121 -9.689 -3.334 1.00 93.12 83 ALA A N 1
ATOM 656 C CA . ALA A 1 83 ? 3.820 -10.102 -3.853 1.00 93.12 83 ALA A CA 1
ATOM 657 C C . ALA A 1 83 ? 2.834 -8.925 -3.930 1.00 93.12 83 ALA A C 1
ATOM 659 O O . ALA A 1 83 ? 2.212 -8.718 -4.972 1.00 93.12 83 ALA A O 1
ATOM 660 N N . LEU A 1 84 ? 2.758 -8.100 -2.879 1.00 92.50 84 LEU A N 1
ATOM 661 C CA . LEU A 1 84 ? 1.908 -6.904 -2.856 1.00 92.50 84 LEU A CA 1
ATOM 662 C C . LEU A 1 84 ? 2.303 -5.908 -3.954 1.00 92.50 84 LEU A C 1
ATOM 664 O O . LEU A 1 84 ? 1.442 -5.439 -4.696 1.00 92.50 84 LEU A O 1
ATOM 668 N N . LYS A 1 85 ? 3.607 -5.652 -4.127 1.00 91.25 85 LYS A N 1
ATOM 669 C CA . LYS A 1 85 ? 4.114 -4.794 -5.213 1.00 91.25 85 LYS A CA 1
ATOM 670 C C . LYS A 1 85 ? 3.828 -5.376 -6.597 1.00 91.25 85 LYS A C 1
ATOM 672 O O . LYS A 1 85 ? 3.479 -4.639 -7.513 1.00 91.25 85 LYS A O 1
ATOM 677 N N . GLN A 1 86 ? 3.934 -6.696 -6.759 1.00 90.94 86 GLN A N 1
ATOM 678 C CA . GLN A 1 86 ? 3.597 -7.367 -8.017 1.00 90.94 86 GLN A CA 1
ATOM 679 C C . GLN A 1 86 ? 2.108 -7.255 -8.367 1.00 90.94 86 GLN A C 1
ATOM 681 O O . GLN A 1 86 ? 1.787 -7.268 -9.553 1.00 90.94 86 GLN A O 1
ATOM 686 N N . GLY A 1 87 ? 1.220 -7.079 -7.384 1.00 86.19 87 GLY A N 1
ATOM 687 C CA . GLY A 1 87 ? -0.206 -6.841 -7.618 1.00 86.19 87 GLY A CA 1
ATOM 688 C C . GLY A 1 87 ? -0.489 -5.625 -8.507 1.00 86.19 87 GLY A C 1
ATOM 689 O O . GLY A 1 87 ? -1.428 -5.652 -9.289 1.00 86.19 87 GLY A O 1
ATOM 690 N N . VAL A 1 88 ? 0.375 -4.605 -8.506 1.00 84.75 88 VAL A N 1
ATOM 691 C CA . VAL A 1 88 ? 0.251 -3.423 -9.387 1.00 84.75 88 VAL A CA 1
ATOM 692 C C . VAL A 1 88 ? 0.433 -3.766 -10.873 1.00 84.75 88 VAL A C 1
ATOM 694 O O . VAL A 1 88 ? 0.020 -2.998 -11.746 1.00 84.75 88 VAL A O 1
ATOM 697 N N . ASN A 1 89 ? 1.049 -4.907 -11.189 1.00 83.62 89 ASN A N 1
ATOM 698 C CA . ASN A 1 89 ? 1.319 -5.327 -12.564 1.00 83.62 89 ASN A CA 1
ATOM 699 C C . ASN A 1 89 ? 0.127 -6.013 -13.238 1.00 83.62 89 ASN A C 1
ATOM 701 O O . ASN A 1 89 ? 0.231 -6.335 -14.415 1.00 83.62 89 ASN A O 1
ATOM 705 N N . ILE A 1 90 ? -0.985 -6.233 -12.527 1.00 82.31 90 ILE A N 1
ATOM 706 C CA . ILE A 1 90 ? -2.225 -6.722 -13.151 1.00 82.31 90 ILE A CA 1
ATOM 707 C C . ILE A 1 90 ? -2.902 -5.652 -14.014 1.00 82.31 90 ILE A C 1
ATOM 709 O O . ILE A 1 90 ? -3.783 -5.991 -14.789 1.00 82.31 90 ILE A O 1
ATOM 713 N N . PHE A 1 91 ? -2.510 -4.384 -13.847 1.00 78.31 91 PHE A N 1
ATOM 714 C CA . PHE A 1 91 ? -3.019 -3.267 -14.629 1.00 78.31 91 PHE A CA 1
ATOM 715 C C . PHE A 1 91 ? -1.987 -2.857 -15.677 1.00 78.31 91 PHE A C 1
ATOM 717 O O . PHE A 1 91 ? -0.851 -2.481 -15.339 1.00 78.31 91 PHE A O 1
ATOM 724 N N . ASP A 1 92 ? -2.404 -2.842 -16.935 1.00 75.69 92 ASP A N 1
ATOM 725 C CA . ASP A 1 92 ? -1.605 -2.279 -18.014 1.00 75.69 92 ASP A CA 1
ATOM 726 C C . ASP A 1 92 ? -1.474 -0.752 -17.865 1.00 75.69 92 ASP A C 1
ATOM 728 O O . ASP A 1 92 ? -2.299 -0.099 -17.217 1.00 75.69 92 ASP A O 1
ATOM 732 N N . PRO A 1 93 ? -0.444 -0.119 -18.459 1.00 72.88 93 PRO A N 1
ATOM 733 C CA . PRO A 1 93 ? -0.269 1.332 -18.382 1.00 72.88 93 PRO A CA 1
ATOM 734 C C . PRO A 1 93 ? -1.497 2.120 -18.857 1.00 72.88 93 PRO A C 1
ATOM 736 O O . PRO A 1 93 ? -1.793 3.184 -18.311 1.00 72.88 93 PRO A O 1
ATOM 739 N N . ASP A 1 94 ? -2.210 1.597 -19.854 1.00 69.12 94 ASP A N 1
ATOM 740 C CA . ASP A 1 94 ? -3.425 2.208 -20.387 1.00 69.12 94 ASP A CA 1
ATOM 741 C C . ASP A 1 94 ? -4.622 2.008 -19.451 1.00 69.12 94 ASP A C 1
ATOM 743 O O . ASP A 1 94 ? -5.418 2.929 -19.303 1.00 69.12 94 ASP A O 1
ATOM 747 N N . GLU A 1 95 ? -4.713 0.880 -18.740 1.00 69.25 95 GLU A N 1
ATOM 748 C CA . GLU A 1 95 ? -5.745 0.636 -17.721 1.00 69.25 95 GLU A CA 1
ATOM 749 C C . GLU A 1 95 ? -5.523 1.496 -16.479 1.00 69.25 95 GLU A C 1
ATOM 751 O O . GLU A 1 95 ? -6.469 2.092 -15.965 1.00 69.25 95 GLU A O 1
ATOM 756 N N . LYS A 1 96 ? -4.266 1.649 -16.041 1.00 72.94 96 LYS A N 1
ATOM 757 C CA . LYS A 1 96 ? -3.893 2.591 -14.973 1.00 72.94 96 LYS A CA 1
ATOM 758 C C . LYS A 1 96 ? -4.338 4.005 -15.337 1.00 72.94 96 LYS A C 1
ATOM 760 O O . LYS A 1 96 ? -4.973 4.677 -14.529 1.00 72.94 96 LYS A O 1
ATOM 765 N N . ARG A 1 97 ? -4.070 4.444 -16.572 1.00 70.56 97 ARG A N 1
ATOM 766 C CA . ARG A 1 97 ? -4.533 5.748 -17.075 1.00 70.56 97 ARG A CA 1
ATOM 767 C C . ARG A 1 97 ? -6.055 5.801 -17.229 1.00 70.56 97 ARG A C 1
ATOM 769 O O . ARG A 1 97 ? -6.655 6.809 -16.879 1.00 70.56 97 ARG A O 1
ATOM 776 N N . MET A 1 98 ? -6.704 4.742 -17.702 1.00 68.12 98 MET A N 1
ATOM 777 C CA . MET A 1 98 ? -8.154 4.717 -17.881 1.00 68.12 98 MET A CA 1
ATOM 778 C C . MET A 1 98 ? -8.879 4.815 -16.542 1.00 68.12 98 MET A C 1
ATOM 780 O O . MET A 1 98 ? -9.756 5.666 -16.431 1.00 68.12 98 MET A O 1
ATOM 784 N N . LEU A 1 99 ? -8.485 4.032 -15.535 1.00 68.31 99 LEU A N 1
ATOM 785 C CA . LEU A 1 99 ? -9.049 4.071 -14.182 1.00 68.31 99 LEU A CA 1
ATOM 786 C C . LEU A 1 99 ? -8.992 5.481 -13.609 1.00 68.31 99 LEU A C 1
ATOM 788 O O . LEU A 1 99 ? -9.990 6.024 -13.142 1.00 68.31 99 LEU A O 1
ATOM 792 N N . ILE A 1 100 ? -7.832 6.116 -13.727 1.00 68.50 100 ILE A N 1
ATOM 793 C CA . ILE A 1 100 ? -7.647 7.486 -13.278 1.00 68.50 100 ILE A CA 1
ATOM 794 C C . ILE A 1 100 ? -8.626 8.445 -14.025 1.00 68.50 100 ILE A C 1
ATOM 796 O O . ILE A 1 100 ? -9.153 9.373 -13.409 1.00 68.50 100 ILE A O 1
ATOM 800 N N . SER A 1 101 ? -8.940 8.201 -15.311 1.00 64.94 101 SER A N 1
ATOM 801 C CA . SER A 1 101 ? -9.770 9.067 -16.186 1.00 64.94 101 SER A CA 1
ATOM 802 C C . SER A 1 101 ? -11.270 8.838 -16.081 1.00 64.94 101 SER A C 1
ATOM 804 O O . SER A 1 101 ? -12.055 9.787 -16.133 1.00 64.94 101 SER A O 1
ATOM 806 N N . SER A 1 102 ? -11.693 7.591 -15.894 1.00 61.09 102 SER A N 1
ATOM 807 C CA . SER A 1 102 ? -13.098 7.240 -15.720 1.00 61.09 102 SER A CA 1
ATOM 808 C C . SER A 1 102 ? -13.626 7.771 -14.392 1.00 61.09 102 SER A C 1
ATOM 810 O O . SER A 1 102 ? -14.784 8.164 -14.304 1.00 61.09 102 SER A O 1
ATOM 812 N N . LEU A 1 103 ? -12.764 7.856 -13.376 1.00 58.75 103 LEU A N 1
ATOM 813 C CA . LEU A 1 103 ? -13.119 8.357 -12.051 1.00 58.75 103 LEU A CA 1
ATOM 814 C C . LEU A 1 103 ? -13.088 9.885 -11.922 1.00 58.75 103 LEU A C 1
ATOM 816 O O . LEU A 1 103 ? -13.787 10.421 -11.064 1.00 58.75 103 LEU A O 1
ATOM 820 N N . SER A 1 104 ? -12.362 10.605 -12.786 1.00 57.00 104 SER A N 1
ATOM 821 C CA . SER A 1 104 ? -12.461 12.072 -12.855 1.00 57.00 104 SER A CA 1
ATOM 822 C C . SER A 1 104 ? -13.731 12.556 -13.566 1.00 57.00 104 SER A C 1
ATOM 824 O O . SER A 1 104 ? -14.077 13.726 -13.456 1.00 57.00 104 SER A O 1
ATOM 826 N N . LYS A 1 105 ? -14.422 11.682 -14.312 1.00 52.19 105 LYS A N 1
ATOM 827 C CA . LYS A 1 105 ? -15.597 12.035 -15.127 1.00 52.19 105 LYS A CA 1
ATOM 828 C C . LYS A 1 105 ? -16.944 11.824 -14.411 1.00 52.19 105 LYS A C 1
ATOM 830 O O . LYS A 1 105 ? -17.974 12.180 -14.967 1.00 52.19 105 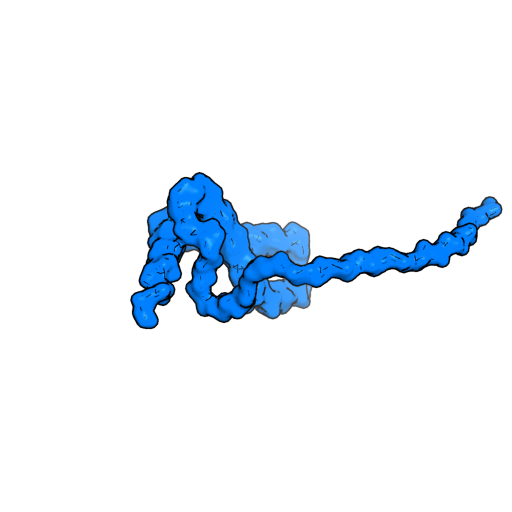LYS A O 1
ATOM 835 N N . GLY A 1 106 ? -16.944 11.278 -13.193 1.00 49.56 106 GLY A N 1
ATOM 836 C CA . GLY A 1 106 ? -18.155 10.982 -12.412 1.00 49.56 106 GLY A CA 1
ATOM 837 C C . GLY A 1 106 ? -18.622 12.074 -11.436 1.00 49.56 106 GLY A C 1
ATOM 838 O O . GLY A 1 106 ? -19.490 11.797 -10.621 1.00 49.56 106 GLY A O 1
ATOM 839 N N . GLU A 1 107 ? -18.054 13.288 -11.461 1.00 44.97 107 GLU A N 1
ATOM 840 C CA . GLU A 1 107 ? -18.400 14.394 -10.535 1.00 44.97 107 GLU A CA 1
ATOM 841 C C . GLU A 1 107 ? -19.434 15.388 -11.086 1.00 44.97 107 GLU A C 1
ATOM 843 O O . GLU A 1 107 ? -19.305 16.594 -10.874 1.00 44.97 107 GLU A O 1
ATOM 848 N N . GLY A 1 108 ? -20.437 14.937 -11.839 1.00 44.75 108 GLY A N 1
ATOM 849 C CA . GLY A 1 108 ? -21.344 15.888 -12.485 1.00 44.75 108 GLY A CA 1
ATOM 850 C C . GLY A 1 108 ? -22.627 15.319 -13.066 1.00 44.75 108 GLY A C 1
ATOM 851 O O . GLY A 1 108 ? -22.991 15.731 -14.165 1.00 44.75 108 GLY A O 1
ATOM 852 N N . GLU A 1 109 ? -23.307 14.417 -12.357 1.00 34.84 109 GLU A N 1
ATOM 853 C CA . GLU A 1 109 ? -24.711 14.092 -12.653 1.00 34.84 109 GLU A CA 1
ATOM 854 C C . GLU A 1 109 ? -25.557 14.043 -11.378 1.00 34.84 109 GLU A C 1
ATOM 856 O O . GLU A 1 109 ? -25.100 13.422 -10.390 1.00 34.84 109 GLU A O 1
#

InterPro domains:
  IPR028217 Ribosome-assembly protein 3, C-terminal [PF14615] (46-92)
  IPR051898 Ribosome Assembly Protein 3 [PTHR28127] (43-105)

Foldseek 3Di:
DDDDDDDDDDDDDPDDDDDDDDDPPPDDADDPVLLDLPPPCNLVVLLVVQLVVVCVVCVVVVVVQCPDPPDDCVPVVVVVVVVSSCVSVVADSVRSNVSSPVNVPPPDD

Radius of gyration: 21.71 Å; chains: 1; bounding box: 56×46×60 Å

Secondary structure (DSSP, 8-state):
--------------------------SSPPPGGG--TT-TTHHHHHHHHHHHHHHHHTHHHHHHHHHSTT--HHHHHHHHHHHHHHHGGGS-HHHHHHHHHHHHT-S--